Protein AF-A0A730JZ89-F1 (afdb_monomer)

Solvent-accessible surface area (backbone atoms only — not comparable to full-atom values): 4089 Å² total; per-residue (Å²): 137,86,87,83,86,84,89,76,85,80,57,100,48,58,44,77,43,79,55,97,93,40,83,45,79,48,68,65,77,82,79,76,80,79,76,92,72,87,68,85,47,65,42,68,56,98,86,41,83,77,47,74,59,87,136

Foldseek 3Di:
DDDDDDDDDDDPFWDWDDDPNDIDIDGDDDDDDDDDDPDPQWDDDPNHTDGGDDD

Structure (mmCIF, N/CA/C/O backbone):
data_AF-A0A730JZ89-F1
#
_entry.id   AF-A0A730JZ89-F1
#
loop_
_atom_site.group_PDB
_atom_site.id
_atom_site.type_symbol
_atom_site.label_atom_id
_atom_site.label_alt_id
_atom_site.label_comp_id
_atom_site.label_asym_id
_atom_site.label_entity_id
_atom_site.label_seq_id
_atom_site.pdbx_PDB_ins_code
_atom_site.Cartn_x
_atom_site.Cartn_y
_atom_site.Cartn_z
_atom_site.occupancy
_atom_site.B_iso_or_equiv
_atom_site.auth_seq_id
_atom_site.auth_comp_id
_atom_site.auth_asym_id
_atom_site.auth_atom_id
_atom_site.pdbx_PDB_model_num
ATOM 1 N N . SER A 1 1 ? -13.483 1.064 37.957 1.00 74.31 1 SER A N 1
ATOM 2 C CA . SER A 1 1 ? -13.424 0.949 36.488 1.00 74.31 1 SER A CA 1
ATOM 3 C C . SER A 1 1 ? -11.985 1.163 36.062 1.0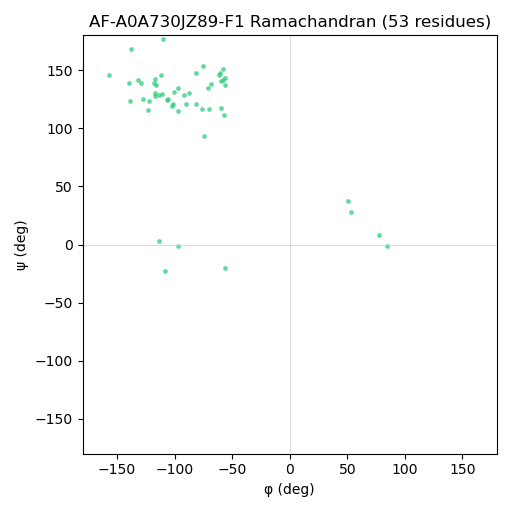0 74.31 1 SER A C 1
ATOM 5 O O . SER A 1 1 ? -11.275 1.890 36.746 1.00 74.31 1 SER A O 1
ATOM 7 N N . LEU A 1 2 ? -11.533 0.488 35.006 1.00 80.25 2 LEU A N 1
ATOM 8 C CA . LEU A 1 2 ? -10.215 0.716 34.415 1.00 80.25 2 LEU A CA 1
ATOM 9 C C . LEU A 1 2 ? -10.426 1.560 33.159 1.00 80.25 2 LEU A C 1
ATOM 11 O O . LEU A 1 2 ? -11.180 1.145 32.283 1.00 80.25 2 LEU A O 1
ATOM 15 N N . ASP A 1 3 ? -9.812 2.737 33.116 1.00 85.19 3 ASP A N 1
ATOM 16 C CA . ASP A 1 3 ? -9.812 3.598 31.936 1.00 85.19 3 ASP A CA 1
ATOM 17 C C . ASP A 1 3 ? -8.580 3.269 31.086 1.00 85.19 3 ASP A C 1
ATOM 19 O O . ASP A 1 3 ? -7.468 3.183 31.612 1.00 85.19 3 ASP A O 1
ATOM 23 N N . ILE A 1 4 ? -8.784 3.017 29.793 1.00 81.50 4 ILE A N 1
ATOM 24 C CA . ILE A 1 4 ? -7.715 2.678 28.852 1.00 81.50 4 ILE A CA 1
ATOM 25 C C . ILE A 1 4 ? -7.762 3.697 27.722 1.00 81.50 4 ILE A C 1
ATOM 27 O O . ILE A 1 4 ? -8.718 3.740 26.952 1.00 81.50 4 ILE A O 1
ATOM 31 N N . SER A 1 5 ? -6.693 4.477 27.605 1.00 84.88 5 SER A N 1
ATOM 32 C CA . SER A 1 5 ? -6.489 5.428 26.517 1.00 84.88 5 SER A CA 1
ATOM 33 C C . SER A 1 5 ? -5.351 4.945 25.619 1.00 84.88 5 SER A C 1
ATOM 35 O O . SER A 1 5 ? -4.273 4.601 26.105 1.00 84.88 5 SER A O 1
ATOM 37 N N . ILE A 1 6 ? -5.587 4.908 24.307 1.00 80.81 6 ILE A N 1
ATOM 38 C CA . ILE A 1 6 ? -4.621 4.441 23.307 1.00 80.81 6 ILE A CA 1
ATOM 39 C C . ILE A 1 6 ? -4.384 5.568 22.302 1.00 80.81 6 ILE A C 1
ATOM 41 O O . ILE A 1 6 ? -5.316 6.035 21.652 1.00 80.81 6 ILE A O 1
ATOM 45 N N . SER A 1 7 ? -3.124 5.965 22.140 1.00 86.81 7 SER A N 1
ATOM 46 C CA . SER A 1 7 ? -2.703 6.926 21.119 1.00 86.81 7 SER A CA 1
ATOM 47 C C . SER A 1 7 ? -2.051 6.182 19.961 1.00 86.81 7 SER A C 1
ATOM 49 O O . SER A 1 7 ? -1.030 5.520 20.140 1.00 86.81 7 SER A O 1
ATOM 51 N N . LEU A 1 8 ? -2.625 6.296 18.764 1.00 82.81 8 LEU A N 1
ATOM 52 C CA . LEU A 1 8 ? -2.114 5.661 17.549 1.00 82.81 8 LEU A CA 1
ATOM 53 C C . LEU A 1 8 ? -1.727 6.733 16.536 1.00 82.81 8 LEU A C 1
ATOM 55 O O . LEU A 1 8 ? -2.516 7.622 16.222 1.00 82.81 8 LEU A O 1
ATOM 59 N N . ARG A 1 9 ? -0.517 6.627 15.982 1.00 90.06 9 ARG A N 1
ATOM 60 C CA . ARG A 1 9 ? -0.127 7.430 14.824 1.00 90.06 9 ARG A CA 1
ATOM 61 C C . ARG A 1 9 ? -0.787 6.839 13.584 1.00 90.06 9 ARG A C 1
ATOM 63 O O . ARG A 1 9 ? -0.482 5.710 13.206 1.00 90.06 9 ARG A O 1
ATOM 70 N N . LEU A 1 10 ? -1.668 7.607 12.953 1.00 90.44 10 LEU A N 1
ATOM 71 C CA . LEU A 1 1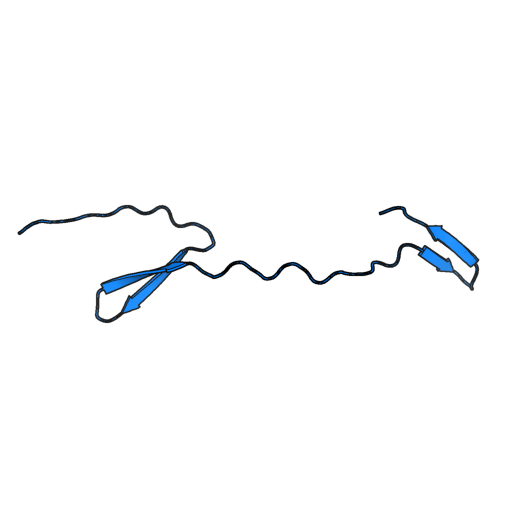0 ? -2.237 7.218 11.668 1.00 90.44 10 LEU A CA 1
ATOM 72 C C . LEU A 1 10 ? -1.162 7.319 10.583 1.00 90.44 10 LEU A C 1
ATOM 74 O O . LEU A 1 10 ? -0.411 8.296 10.527 1.00 90.44 10 LEU A O 1
ATOM 78 N N . THR A 1 11 ? -1.094 6.291 9.745 1.00 89.50 11 THR A N 1
ATOM 79 C CA . THR A 1 11 ? -0.331 6.298 8.497 1.00 89.50 11 THR A CA 1
ATOM 80 C C . THR A 1 11 ? -1.309 6.303 7.329 1.00 89.50 11 THR A C 1
ATOM 82 O O . THR A 1 11 ? -2.523 6.211 7.512 1.00 89.50 11 THR A O 1
ATOM 85 N N . GLU A 1 12 ? -0.787 6.380 6.113 1.00 94.19 12 GLU A N 1
ATOM 86 C CA . GLU A 1 12 ? -1.546 6.453 4.865 1.00 94.19 12 GLU A CA 1
ATOM 87 C C . GLU A 1 12 ? -2.522 5.278 4.678 1.00 94.19 12 GLU A C 1
ATOM 89 O O . GLU A 1 12 ? -3.469 5.372 3.902 1.00 94.19 12 GLU A O 1
ATOM 94 N N . ARG A 1 13 ? -2.298 4.160 5.380 1.00 93.06 13 ARG A N 1
ATOM 95 C CA . ARG A 1 13 ? -3.025 2.894 5.200 1.00 93.06 13 ARG A CA 1
ATOM 96 C C . ARG A 1 13 ? -3.888 2.511 6.397 1.00 93.06 13 ARG A C 1
ATOM 98 O O . ARG A 1 13 ? -4.496 1.440 6.377 1.00 93.06 13 ARG A O 1
ATOM 105 N N . THR A 1 14 ? -3.946 3.354 7.426 1.00 93.62 14 THR A N 1
ATOM 106 C CA . THR A 1 14 ? -4.819 3.133 8.580 1.00 93.62 14 THR A CA 1
ATOM 107 C C . THR A 1 14 ? -6.235 3.593 8.249 1.00 93.62 14 THR A C 1
ATOM 109 O O . THR A 1 14 ? -6.467 4.763 7.958 1.00 93.62 14 THR A O 1
ATOM 112 N N . LEU A 1 15 ? -7.197 2.679 8.329 1.00 93.44 15 L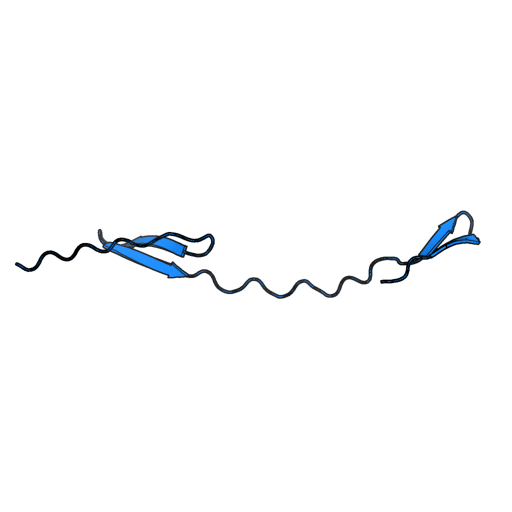EU A N 1
ATOM 113 C CA . LEU A 1 15 ? -8.617 2.954 8.138 1.00 93.44 15 LEU A CA 1
ATOM 114 C C . LEU A 1 15 ? -9.319 2.910 9.492 1.00 93.44 15 LEU A C 1
ATOM 116 O O . LEU A 1 15 ? -9.267 1.894 10.187 1.00 93.44 15 LEU A O 1
ATOM 120 N N . VAL A 1 16 ? -10.006 3.993 9.845 1.00 93.38 16 VAL A N 1
ATOM 121 C CA . VAL A 1 16 ? -10.811 4.081 11.067 1.00 93.38 16 VAL A CA 1
ATOM 122 C C . VAL A 1 16 ? -12.276 4.200 10.674 1.00 93.38 16 VAL A C 1
ATOM 124 O O . VAL A 1 16 ? -12.629 5.033 9.840 1.00 93.38 16 VAL A O 1
ATOM 127 N N . LYS A 1 17 ? -13.125 3.351 11.253 1.00 94.88 17 LYS A N 1
ATOM 128 C CA . LYS A 1 17 ? -14.578 3.383 11.057 1.00 94.88 17 LYS A CA 1
ATOM 129 C C . LYS A 1 17 ? -15.287 3.319 12.397 1.00 94.88 17 LYS A C 1
ATOM 131 O O . LYS A 1 17 ? -14.862 2.579 13.277 1.00 94.88 17 LYS A O 1
ATOM 136 N N . GLU A 1 18 ? -16.374 4.061 12.526 1.00 95.62 18 GLU A N 1
ATOM 137 C CA . GLU A 1 18 ? -17.273 3.945 13.669 1.00 95.62 18 GLU A CA 1
ATOM 138 C C . GLU A 1 18 ? -18.321 2.859 13.395 1.00 95.62 18 GLU A C 1
ATOM 140 O O . GLU A 1 18 ? -18.938 2.847 12.327 1.00 95.62 18 GLU A O 1
ATOM 145 N N . VAL A 1 19 ? -18.495 1.937 14.342 1.00 96.25 19 VAL A N 1
ATOM 146 C CA . VAL A 1 19 ? -19.524 0.888 14.330 1.00 96.25 19 VAL A CA 1
ATOM 147 C C . VAL A 1 19 ? -20.080 0.786 15.747 1.00 96.25 19 VAL A C 1
ATOM 149 O O . VAL A 1 19 ? -19.315 0.608 16.690 1.00 96.25 19 VAL A O 1
ATOM 152 N N . ASP A 1 20 ? -21.394 0.950 15.906 1.00 96.31 20 ASP A N 1
ATOM 153 C CA . ASP A 1 20 ? -22.101 0.830 17.192 1.00 96.31 20 ASP A CA 1
ATOM 154 C C . ASP A 1 20 ? -21.492 1.660 18.346 1.00 96.31 20 ASP A C 1
ATOM 156 O O . ASP A 1 20 ? -21.453 1.231 19.499 1.00 96.31 20 ASP A O 1
ATOM 160 N N . GLY A 1 21 ? -20.996 2.866 18.041 1.00 92.44 21 GLY A N 1
ATOM 161 C CA . GLY A 1 21 ? -20.379 3.770 19.020 1.00 92.44 21 GLY A CA 1
ATOM 162 C C . GLY A 1 21 ? -18.945 3.401 19.423 1.00 92.44 21 GLY A C 1
ATOM 163 O O . GLY A 1 21 ? -18.387 4.018 20.330 1.00 92.44 21 GLY A O 1
ATOM 164 N N . ALA A 1 22 ? -18.333 2.420 18.753 1.00 90.50 22 ALA A N 1
ATOM 165 C CA . ALA A 1 22 ? -16.933 2.049 18.909 1.00 90.50 22 ALA A CA 1
ATOM 166 C C . ALA A 1 22 ? -16.121 2.391 17.649 1.00 90.50 22 ALA A C 1
ATOM 168 O O . ALA A 1 22 ? -16.602 2.293 16.520 1.00 90.50 22 ALA A O 1
ATOM 169 N N . LEU A 1 23 ? -14.854 2.770 17.839 1.00 91.25 23 LEU A N 1
ATOM 170 C CA . LEU A 1 23 ? -13.913 2.999 16.742 1.00 91.25 23 LEU A CA 1
ATOM 171 C C . LEU A 1 23 ? -13.170 1.703 16.407 1.00 91.25 23 LEU A C 1
ATOM 173 O O . LEU A 1 23 ? -12.450 1.149 17.235 1.00 91.25 23 LEU A O 1
ATOM 177 N N . HIS A 1 24 ? -13.307 1.251 15.165 1.00 92.19 24 HIS A N 1
ATOM 178 C CA . HIS A 1 24 ? -12.648 0.068 14.631 1.00 92.19 24 HIS A CA 1
ATOM 179 C C . HIS A 1 24 ? -11.511 0.471 13.701 1.00 92.19 24 HIS A C 1
ATOM 181 O O . HIS A 1 24 ? -11.707 1.205 12.728 1.00 92.19 24 HIS A O 1
ATOM 187 N N . VAL A 1 25 ? -10.320 -0.049 13.990 1.00 92.19 25 VAL A N 1
ATOM 188 C CA . VAL A 1 25 ? -9.119 0.169 13.186 1.00 92.19 25 VAL A CA 1
ATOM 189 C C . VAL A 1 25 ? -8.869 -1.049 12.306 1.00 92.19 25 VAL A C 1
ATOM 191 O O . VAL A 1 25 ? -8.870 -2.185 12.773 1.00 92.19 25 VAL A O 1
ATOM 194 N N . SER A 1 26 ? -8.629 -0.803 11.025 1.00 93.19 26 SER A N 1
ATOM 195 C CA . SER A 1 26 ? -8.183 -1.802 10.055 1.00 93.19 26 SER A CA 1
ATOM 196 C C . SER A 1 26 ? -7.092 -1.208 9.167 1.00 93.19 26 SER A C 1
ATOM 198 O O . SER A 1 26 ? -6.857 0.001 9.184 1.00 93.19 26 SER A O 1
ATOM 200 N N . TYR A 1 27 ? -6.420 -2.052 8.390 1.00 93.19 27 TYR A N 1
ATOM 201 C CA . TYR A 1 27 ? -5.390 -1.622 7.451 1.00 93.19 27 TYR A CA 1
ATOM 202 C C . TYR A 1 27 ? -5.815 -1.942 6.024 1.00 93.19 27 TYR A C 1
ATOM 204 O O . TYR A 1 27 ? -6.329 -3.029 5.754 1.00 93.19 27 TYR A O 1
ATOM 212 N N . ALA A 1 28 ? -5.593 -1.000 5.107 1.00 94.69 28 ALA A N 1
ATOM 213 C CA . ALA A 1 28 ? -5.753 -1.263 3.682 1.00 94.69 28 ALA A CA 1
ATOM 214 C C . ALA A 1 28 ? -4.787 -2.387 3.232 1.00 94.69 28 ALA A C 1
ATOM 216 O O . ALA A 1 28 ? -3.691 -2.493 3.795 1.00 94.69 28 ALA A O 1
ATOM 217 N N . PRO A 1 29 ? -5.156 -3.222 2.238 1.00 94.69 29 PRO A N 1
ATOM 218 C CA . PRO A 1 29 ? -4.284 -4.255 1.665 1.00 94.69 29 PRO A CA 1
ATOM 219 C C . PRO A 1 29 ? -3.230 -3.643 0.740 1.00 94.69 29 PRO A C 1
ATOM 221 O O . PRO A 1 29 ? -3.391 -2.509 0.275 1.00 94.69 29 PRO A O 1
ATOM 224 N N . GLU A 1 30 ? -2.075 -4.298 0.576 1.00 92.81 30 GLU A N 1
ATOM 225 C CA . GLU A 1 30 ? -0.969 -3.772 -0.252 1.00 92.81 30 GLU A CA 1
ATOM 226 C C . GLU A 1 30 ? -1.481 -3.500 -1.672 1.00 92.81 30 GLU A C 1
ATOM 228 O O . GLU A 1 30 ? -2.273 -4.307 -2.172 1.00 92.81 30 GLU A O 1
ATOM 233 N N . PRO A 1 31 ? -1.124 -2.367 -2.313 1.00 91.25 31 PRO A N 1
ATOM 2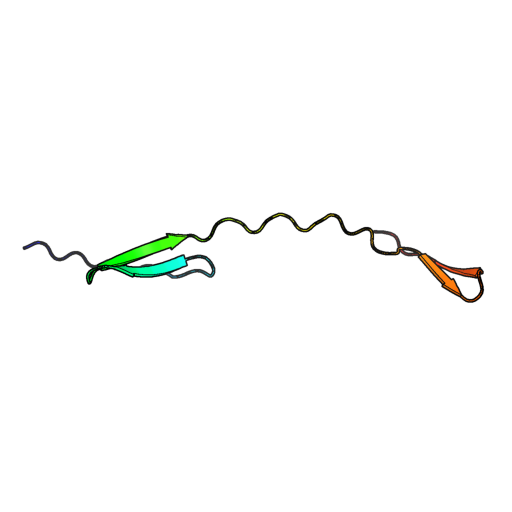34 C CA . PRO A 1 31 ? -1.514 -2.148 -3.690 1.00 91.25 31 PRO A CA 1
ATOM 235 C C . PRO A 1 31 ? -0.891 -3.263 -4.538 1.00 91.25 31 PRO A C 1
ATOM 237 O O . PRO A 1 31 ? 0.210 -3.731 -4.233 1.00 91.25 31 PRO A O 1
ATOM 240 N N . PRO A 1 32 ? -1.574 -3.717 -5.595 1.00 93.56 32 PRO A N 1
ATOM 241 C CA . PRO A 1 32 ? -0.968 -4.665 -6.512 1.00 93.56 32 PRO A CA 1
ATOM 242 C C . PRO A 1 32 ? 0.314 -4.068 -7.103 1.00 93.56 32 PRO A C 1
ATOM 244 O O . PRO A 1 32 ? 0.435 -2.848 -7.254 1.00 93.56 32 PRO A O 1
ATOM 247 N N . LEU A 1 33 ? 1.264 -4.938 -7.454 1.00 92.88 33 LEU A N 1
ATOM 248 C CA . LEU A 1 33 ? 2.433 -4.512 -8.214 1.00 92.88 33 LEU A CA 1
ATOM 249 C C . LEU A 1 33 ? 1.971 -3.828 -9.510 1.00 92.88 33 LEU A C 1
ATOM 251 O O . LEU A 1 33 ? 0.972 -4.262 -10.096 1.00 92.88 33 LEU A O 1
ATOM 255 N N . PRO A 1 34 ? 2.671 -2.773 -9.959 1.00 90.12 34 PRO A N 1
ATOM 256 C CA . PRO A 1 34 ? 2.358 -2.157 -11.236 1.00 90.12 34 PRO A CA 1
ATOM 257 C C . PRO A 1 34 ? 2.464 -3.207 -12.342 1.00 90.12 34 PRO A C 1
ATOM 259 O O . PRO A 1 34 ? 3.350 -4.066 -12.319 1.00 90.12 34 PRO A O 1
ATOM 262 N N . GLU A 1 35 ? 1.557 -3.139 -13.311 1.00 89.56 35 GLU A N 1
ATOM 263 C CA . GLU A 1 35 ? 1.641 -3.994 -14.490 1.00 89.56 35 GLU A CA 1
ATOM 264 C C . GLU A 1 35 ? 2.968 -3.731 -15.224 1.00 89.56 35 GLU A C 1
ATOM 266 O O . GLU A 1 35 ? 3.395 -2.571 -15.308 1.00 89.56 35 GLU A O 1
ATOM 271 N N . PRO A 1 36 ? 3.637 -4.770 -15.762 1.00 85.25 36 PRO A N 1
ATOM 272 C CA . PRO A 1 36 ? 4.786 -4.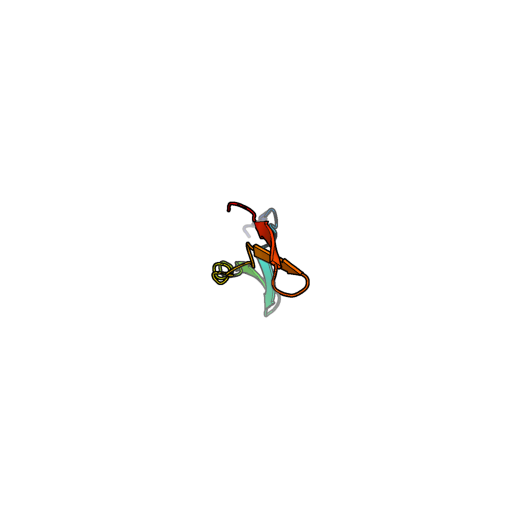573 -16.631 1.00 85.25 36 PRO A CA 1
ATOM 273 C C . PRO A 1 36 ? 4.374 -3.711 -17.823 1.00 85.25 36 PRO A C 1
ATOM 275 O O . PRO A 1 36 ? 3.590 -4.132 -18.673 1.00 85.25 36 PRO A O 1
ATOM 278 N N . VAL A 1 37 ? 4.894 -2.491 -17.884 1.00 81.00 37 VAL A N 1
ATOM 279 C CA . VAL A 1 37 ? 4.663 -1.595 -19.013 1.00 81.00 37 VAL A CA 1
ATOM 280 C C . VAL A 1 37 ? 5.845 -1.696 -19.962 1.00 81.00 37 VAL A C 1
ATOM 282 O O . VAL A 1 37 ? 6.954 -1.299 -19.621 1.00 81.00 37 VAL A O 1
ATOM 285 N N . THR A 1 38 ? 5.623 -2.197 -21.177 1.00 82.19 38 THR A N 1
ATOM 286 C CA . THR A 1 38 ? 6.620 -2.065 -22.245 1.00 82.19 38 THR A CA 1
ATOM 287 C C . THR A 1 38 ? 6.589 -0.623 -22.730 1.00 82.19 38 THR A C 1
ATOM 289 O O . THR A 1 38 ? 5.755 -0.249 -23.561 1.00 82.19 38 THR A O 1
ATOM 292 N N . ARG A 1 39 ? 7.451 0.222 -22.165 1.00 80.62 39 ARG A N 1
ATOM 293 C CA . ARG A 1 39 ? 7.613 1.588 -22.663 1.00 80.62 39 ARG A CA 1
ATOM 294 C C . ARG A 1 39 ? 8.255 1.528 -24.052 1.00 80.62 39 ARG A C 1
ATOM 296 O O . ARG A 1 39 ? 9.183 0.743 -24.243 1.00 80.62 39 ARG A O 1
ATOM 303 N N . PRO A 1 40 ? 7.797 2.331 -25.025 1.00 85.56 40 PRO A N 1
ATOM 304 C CA . PRO A 1 40 ? 8.520 2.476 -26.279 1.00 85.56 40 PRO A CA 1
ATOM 305 C C . PRO A 1 40 ? 9.925 3.012 -25.988 1.00 85.56 40 PRO A C 1
ATOM 307 O O . PRO A 1 40 ? 10.070 4.110 -25.455 1.00 85.56 40 PRO A O 1
ATOM 310 N N . VAL A 1 41 ? 10.945 2.221 -26.319 1.00 91.12 41 VAL A N 1
ATOM 311 C CA . VAL A 1 41 ? 12.363 2.591 -26.165 1.00 91.12 41 VAL A CA 1
ATOM 312 C C . VAL A 1 41 ? 12.965 3.131 -27.456 1.00 91.12 41 VAL A C 1
ATOM 314 O O . VAL A 1 41 ? 14.127 3.512 -27.477 1.00 91.12 41 VAL A O 1
ATOM 317 N N . GLU A 1 42 ? 12.185 3.172 -28.535 1.00 94.12 42 GLU A N 1
ATOM 318 C CA . GLU A 1 42 ? 12.610 3.628 -29.855 1.00 94.12 42 GLU A CA 1
ATOM 319 C C . GLU A 1 42 ? 11.629 4.673 -30.387 1.00 94.12 42 GLU A C 1
ATOM 321 O O . GLU A 1 42 ? 10.410 4.546 -30.245 1.00 94.12 42 GLU A O 1
ATOM 326 N N . LEU A 1 43 ? 12.176 5.710 -31.016 1.00 93.19 43 LEU A N 1
ATOM 327 C CA . LEU A 1 43 ? 11.433 6.763 -31.693 1.00 93.19 43 LEU A CA 1
ATOM 328 C C . LEU A 1 43 ? 11.768 6.740 -33.182 1.00 93.19 43 LEU A C 1
ATOM 330 O O . LEU A 1 43 ? 12.937 6.824 -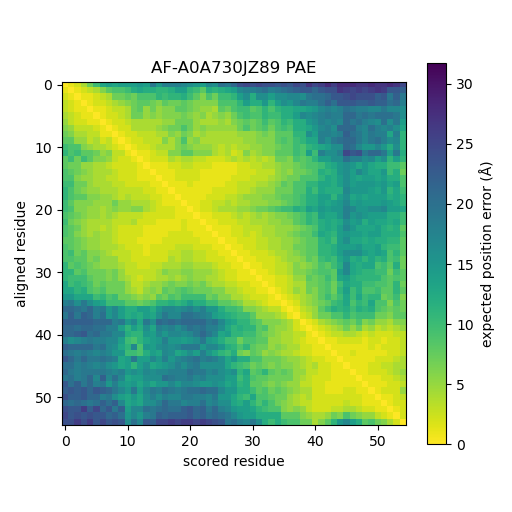33.565 1.00 93.19 43 LEU A O 1
ATOM 334 N N . TYR A 1 44 ? 10.726 6.698 -34.009 1.00 96.06 44 TYR A N 1
ATOM 335 C CA . TYR A 1 44 ? 10.825 6.723 -35.465 1.00 96.06 44 TYR A CA 1
ATOM 336 C C . TYR A 1 44 ? 10.134 7.961 -36.039 1.00 96.06 44 TYR A C 1
ATOM 338 O O . TYR A 1 44 ? 9.0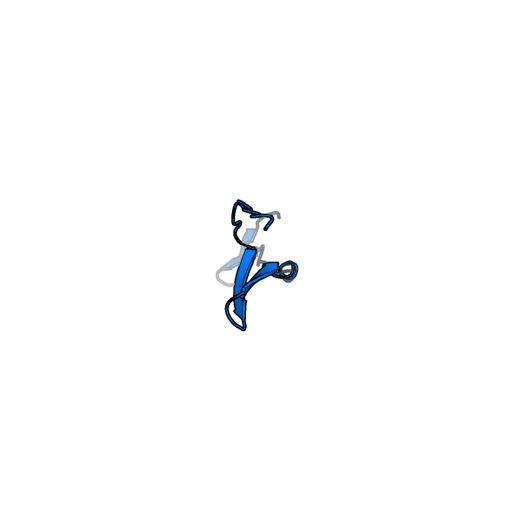32 8.313 -35.618 1.00 96.06 44 TYR A O 1
ATOM 346 N N . VAL A 1 45 ? 10.747 8.586 -37.044 1.00 95.31 45 VAL A N 1
ATOM 347 C CA . VAL A 1 45 ? 10.159 9.686 -37.826 1.00 95.31 45 VAL A CA 1
ATOM 348 C C . VAL A 1 45 ? 10.273 9.326 -39.302 1.00 95.31 45 VAL A C 1
ATOM 350 O O . VAL A 1 45 ? 11.354 9.008 -39.779 1.00 95.31 45 VAL A O 1
ATOM 353 N N . ASN A 1 46 ? 9.154 9.331 -40.034 1.00 95.94 46 ASN A N 1
ATOM 354 C CA . ASN A 1 46 ? 9.096 8.930 -41.452 1.00 95.94 46 ASN A CA 1
ATOM 355 C C . ASN A 1 46 ? 9.683 7.530 -41.748 1.00 95.94 46 ASN A C 1
ATOM 357 O O . ASN A 1 46 ? 10.161 7.276 -42.849 1.00 95.94 46 ASN A O 1
ATOM 361 N N . GLY A 1 47 ? 9.642 6.618 -40.770 1.00 93.50 47 GLY A N 1
ATOM 362 C CA . GLY A 1 47 ? 10.204 5.268 -40.887 1.00 93.50 47 GLY A CA 1
ATOM 363 C C . GLY A 1 47 ? 11.704 5.161 -40.583 1.00 93.50 47 GLY A C 1
ATOM 364 O O . GLY A 1 47 ? 12.232 4.054 -40.592 1.00 93.50 47 GLY A O 1
ATOM 365 N N . GLU A 1 48 ? 12.380 6.268 -40.266 1.00 95.19 48 GLU A N 1
ATOM 366 C CA . GLU A 1 48 ? 13.786 6.291 -39.854 1.00 95.19 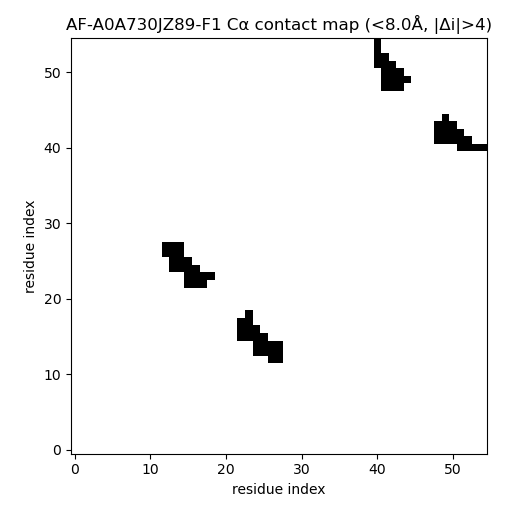48 GLU A CA 1
ATOM 367 C C . GLU A 1 48 ? 13.902 6.317 -38.324 1.00 95.19 48 GLU A C 1
ATOM 369 O O . GLU A 1 48 ? 13.186 7.067 -37.654 1.00 95.19 48 GLU A O 1
ATOM 374 N N . LEU A 1 49 ? 14.789 5.486 -37.766 1.00 95.19 49 LEU A N 1
ATOM 375 C CA . LEU A 1 49 ? 15.091 5.472 -36.333 1.00 95.19 49 LEU A CA 1
ATOM 376 C C . LEU A 1 49 ? 15.852 6.751 -35.968 1.00 95.19 49 LEU A C 1
ATOM 378 O O . LEU A 1 49 ? 16.975 6.947 -36.425 1.00 95.19 49 LEU A O 1
ATOM 382 N N . VAL A 1 50 ? 15.264 7.593 -35.117 1.00 96.31 50 VAL A N 1
ATOM 383 C CA . VAL A 1 50 ? 15.868 8.874 -34.707 1.00 96.31 50 VAL A CA 1
ATOM 384 C C . VAL A 1 50 ? 16.366 8.879 -33.264 1.00 96.31 50 VAL A C 1
ATOM 386 O O . VAL A 1 50 ? 17.222 9.689 -32.915 1.00 96.31 50 VAL A O 1
ATOM 389 N N . SER A 1 51 ? 15.846 8.001 -32.403 1.00 93.19 51 SER A N 1
ATOM 390 C CA . SER A 1 51 ? 16.310 7.895 -31.020 1.00 93.19 51 SER A CA 1
ATOM 391 C C . SER A 1 51 ? 16.010 6.524 -30.430 1.00 93.19 51 SER A C 1
ATOM 393 O O . SER A 1 51 ? 14.989 5.917 -30.753 1.00 93.19 51 SER A O 1
ATOM 395 N N . LYS A 1 52 ? 16.905 6.056 -29.562 1.00 94.12 52 LYS A N 1
ATOM 396 C CA . LYS A 1 52 ? 16.746 4.848 -28.762 1.00 94.12 52 LYS A CA 1
ATOM 397 C C . LYS A 1 52 ? 17.276 5.113 -27.357 1.00 94.12 52 LYS A C 1
ATOM 399 O O . LYS A 1 52 ? 18.320 5.750 -27.222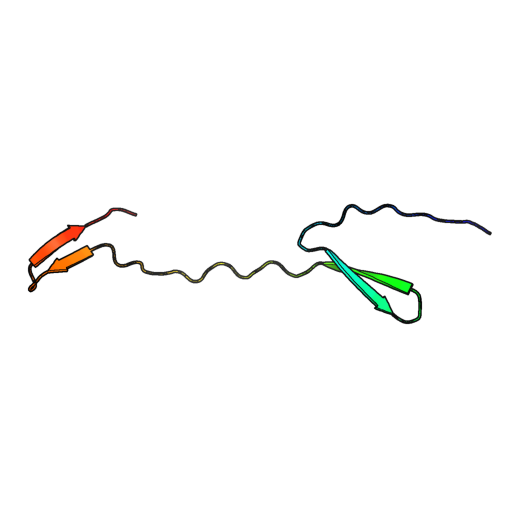 1.00 94.12 52 LYS A O 1
ATOM 404 N N . TRP A 1 53 ? 16.573 4.623 -26.344 1.00 90.88 53 TRP A N 1
ATOM 405 C CA . TRP A 1 53 ? 16.980 4.715 -24.943 1.00 90.88 53 TRP A CA 1
ATOM 406 C C . TRP A 1 53 ? 17.198 3.321 -24.365 1.00 90.88 53 TRP A C 1
ATOM 408 O O . TRP A 1 53 ? 16.454 2.395 -24.685 1.00 90.88 53 TRP A O 1
ATOM 418 N N . ASP A 1 54 ? 18.213 3.192 -23.516 1.00 82.25 54 ASP A N 1
ATOM 419 C CA . ASP A 1 54 ? 18.381 2.018 -22.664 1.00 82.25 54 ASP A CA 1
ATOM 420 C C . ASP A 1 54 ? 17.475 2.162 -21.426 1.00 82.25 54 ASP A C 1
ATOM 422 O O . ASP A 1 54 ? 17.210 3.284 -20.980 1.00 82.25 54 ASP A O 1
ATOM 426 N N . GLU A 1 55 ? 16.972 1.039 -20.908 1.00 68.19 55 GLU A N 1
ATOM 427 C CA . GLU A 1 55 ? 16.181 0.985 -19.666 1.00 68.19 55 GLU A CA 1
ATOM 428 C C . GLU A 1 55 ? 17.069 0.947 -18.414 1.00 68.19 55 GLU A C 1
ATOM 430 O O . GLU A 1 55 ? 18.111 0.249 -18.441 1.00 68.19 55 GLU A O 1
#

Secondary structure (DSSP, 8-state):
-----------TTEEEEEETTEEEEEEPPPPPPPP------EEEETTEEEEE---

Sequence (55 aa):
SLDISISLRLTERTLVKEVDGALHVSYAPEPPLPEPVTRPVELYVNGELVSKWDE

Organism: Salmonella typhimurium (NCBI:txid90371)

Mean predicted aligned error: 9.16 Å

Radius of gyration: 25.29 Å; Cα contacts (8 Å, |Δi|>4): 37; chains: 1; bounding box: 40×14×78 Å

pLDDT: mean 90.02, std 6.02, range [68.19, 96.31]

Nearest PDB structures (foldseek):
  6ifm-assembly1_D  TM=3.560E-01  e=4.220E+00  Salmonella enterica subsp. enterica serovar Typhimurium str. LT2